Protein AF-A0A7V1LR22-F1 (afdb_monomer)

Sequence (81 aa):
RGLEARRSYVHGIADVLNNCKKYLKDDFDVFLVANDKHNLYPEIADKSGMKIVNQFKRPVLNRTERDRNPYSEIIFHFKSI

pLDDT: mean 90.49, std 11.46, range [57.97, 98.44]

Nearest PDB structures (foldseek):
  4z9e-assembly1_B  TM=6.515E-01  e=1.378E-01  Thermoplasma volcanium GSS1
  3evz-assembly1_A  TM=6.023E-01  e=1.214E-01  Pyrococcus furiosus
  6g57-assembly1_A  TM=6.123E-01  e=2.359E+00  Homo sapiens
  8h27-assembly2_D  TM=4.025E-01  e=3.669E+00  Staphylococcus aureus subsp. aureus NCTC 8325

Solvent-accessible surface area (backbone atoms only — not comparable to full-atom values): 4897 Å² total; per-residue (Å²): 116,72,66,62,53,52,51,53,49,38,51,53,54,16,52,52,49,52,60,52,55,80,77,50,61,88,90,49,82,44,78,48,77,44,70,65,89,77,68,50,63,67,57,25,24,57,72,37,62,28,37,73,79,46,78,44,80,43,79,62,84,89,68,94,61,92,71,84,70,92,47,58,36,36,38,37,33,35,31,73,112

Radius of gyration: 14.37 Å; Cα contacts (8 Å, |Δi|>4): 98; chains: 1; bounding box: 33×20×42 Å

Foldseek 3Di:
DVPVVLVCVLVVLLVVLLVVVVVDDAFDKDKDKADCPPVSVCSSCVSNQKDFPDKDWDWDDDDPDPDPDTDTIIITIITHD

Secondary structure (DSSP, 8-state):
-HHHHHHHHHHHHHHHHHHHHTTSPTT--EEEEE--TT--HHHHHHHTTEEEEEEEEEE----SSS--S--EEEEEEEEE-

Mean predicted aligned error: 4.96 Å

Structure (mmCIF, N/CA/C/O backbone):
data_AF-A0A7V1LR22-F1
#
_entry.id   AF-A0A7V1LR22-F1
#
loop_
_atom_site.group_PDB
_atom_site.id
_atom_site.type_symbol
_atom_site.label_atom_id
_atom_site.label_alt_id
_atom_site.label_comp_id
_atom_site.label_asym_id
_atom_site.label_entity_id
_atom_site.label_seq_id
_atom_site.pdbx_PDB_ins_code
_atom_site.Cartn_x
_atom_site.Cartn_y
_atom_site.Cartn_z
_atom_site.occupancy
_atom_site.B_iso_or_equiv
_atom_site.auth_seq_id
_atom_site.auth_comp_id
_atom_site.auth_asym_id
_atom_site.auth_atom_id
_atom_site.pdbx_PDB_model_num
ATOM 1 N N . ARG A 1 1 ? 20.298 -2.233 -6.843 1.00 57.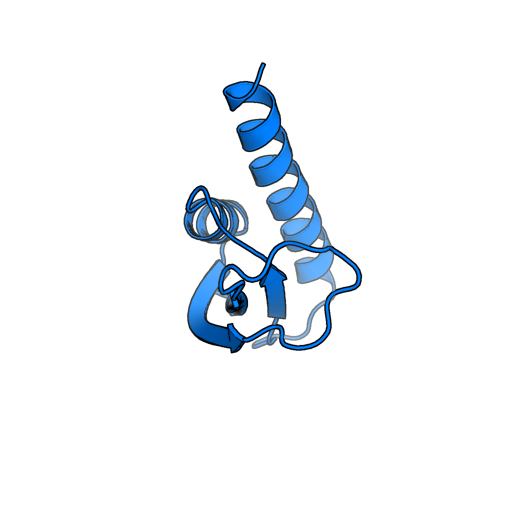97 1 ARG A N 1
ATOM 2 C CA . ARG A 1 1 ? 19.576 -0.954 -7.070 1.00 57.97 1 ARG A CA 1
ATOM 3 C C . ARG A 1 1 ? 18.049 -1.102 -6.999 1.00 57.97 1 ARG A C 1
ATOM 5 O O . ARG A 1 1 ? 17.439 -0.343 -6.268 1.00 57.97 1 ARG A O 1
ATOM 12 N N . GLY A 1 2 ? 17.411 -2.084 -7.656 1.00 86.19 2 GLY A N 1
ATOM 13 C CA . GLY A 1 2 ? 15.939 -2.217 -7.611 1.00 86.19 2 GLY A CA 1
ATOM 14 C C . GLY A 1 2 ? 15.333 -2.627 -6.256 1.00 86.19 2 GLY A C 1
ATOM 15 O O . GLY A 1 2 ? 14.263 -2.145 -5.902 1.00 86.19 2 GLY A O 1
ATOM 16 N N . LEU A 1 3 ? 16.005 -3.490 -5.483 1.00 90.69 3 LEU A N 1
ATOM 17 C CA . LEU A 1 3 ? 15.466 -3.990 -4.208 1.00 90.69 3 LEU A CA 1
ATOM 18 C C . LEU A 1 3 ? 15.427 -2.914 -3.113 1.00 90.69 3 LEU A C 1
ATOM 20 O O . LEU A 1 3 ? 14.404 -2.751 -2.458 1.00 90.69 3 LEU A O 1
ATOM 24 N N . GLU A 1 4 ? 16.517 -2.166 -2.937 1.00 94.06 4 GLU A N 1
ATOM 25 C CA . GLU A 1 4 ? 16.581 -1.074 -1.955 1.00 94.06 4 GLU A CA 1
ATOM 26 C C . GLU A 1 4 ? 15.575 0.030 -2.272 1.00 94.06 4 GLU A C 1
ATOM 28 O O . GLU A 1 4 ? 14.895 0.500 -1.369 1.00 94.06 4 GLU A O 1
ATOM 33 N N . ALA A 1 5 ? 15.405 0.376 -3.553 1.00 94.81 5 ALA A N 1
ATOM 34 C CA . ALA A 1 5 ? 14.397 1.345 -3.972 1.00 94.81 5 ALA A CA 1
ATOM 35 C C . ALA A 1 5 ? 12.973 0.887 -3.609 1.00 94.81 5 ALA A C 1
ATOM 37 O O . ALA A 1 5 ? 12.194 1.675 -3.082 1.00 94.81 5 ALA A O 1
ATOM 38 N N . ARG A 1 6 ? 12.641 -0.396 -3.820 1.00 94.62 6 ARG A N 1
ATOM 39 C CA . ARG A 1 6 ? 11.336 -0.957 -3.419 1.00 94.62 6 ARG A CA 1
ATOM 40 C C . ARG A 1 6 ? 11.148 -0.949 -1.906 1.00 94.62 6 ARG A C 1
ATOM 42 O O . ARG A 1 6 ? 10.082 -0.569 -1.442 1.00 94.62 6 ARG A O 1
ATOM 49 N N . ARG A 1 7 ? 12.176 -1.324 -1.140 1.00 96.44 7 ARG A N 1
ATOM 50 C CA . ARG A 1 7 ? 12.125 -1.273 0.330 1.00 96.44 7 ARG A CA 1
ATOM 51 C C . ARG A 1 7 ? 11.922 0.153 0.826 1.00 96.44 7 ARG A C 1
ATOM 53 O O . ARG A 1 7 ? 11.034 0.391 1.632 1.00 96.44 7 ARG A O 1
ATOM 60 N N . SER A 1 8 ? 12.701 1.100 0.310 1.00 97.25 8 SER A N 1
ATOM 61 C CA . SER A 1 8 ? 12.565 2.518 0.645 1.00 97.25 8 SER A CA 1
ATOM 62 C C . SER A 1 8 ? 11.177 3.053 0.289 1.00 97.25 8 SER A C 1
ATOM 64 O O . SER A 1 8 ? 10.588 3.761 1.097 1.00 97.25 8 SER A O 1
ATOM 66 N N . TYR A 1 9 ? 10.616 2.652 -0.856 1.00 96.81 9 TYR A N 1
ATOM 67 C CA . TYR A 1 9 ? 9.245 2.985 -1.239 1.00 96.81 9 TYR A CA 1
ATOM 68 C C . TYR A 1 9 ? 8.215 2.434 -0.244 1.00 96.81 9 TYR A C 1
ATOM 70 O O . TYR A 1 9 ? 7.394 3.191 0.263 1.00 96.81 9 TYR A O 1
ATOM 78 N N . VAL A 1 10 ? 8.290 1.139 0.083 1.00 98.06 10 VAL A N 1
ATOM 79 C CA . VAL A 1 10 ? 7.391 0.497 1.054 1.00 98.06 10 VAL A CA 1
ATOM 80 C C . VAL A 1 10 ? 7.444 1.209 2.407 1.00 98.06 10 VAL A C 1
ATOM 82 O O . VAL A 1 10 ? 6.403 1.558 2.960 1.00 98.06 10 VAL A O 1
ATOM 85 N N . HIS A 1 11 ? 8.651 1.464 2.916 1.00 98.25 11 HIS A N 1
ATOM 86 C CA . HIS A 1 11 ? 8.846 2.173 4.178 1.00 98.25 11 HIS A CA 1
ATOM 87 C C . HIS A 1 11 ? 8.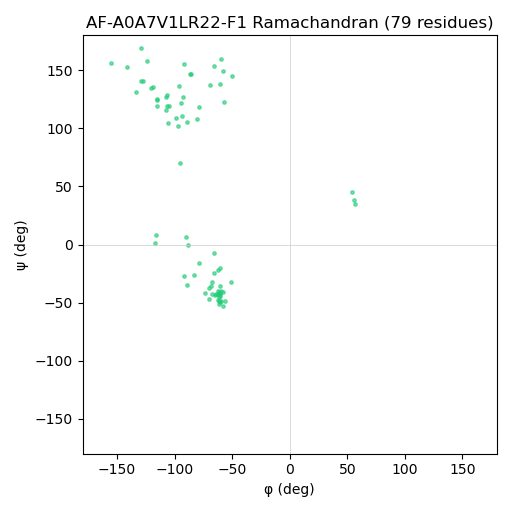296 3.602 4.124 1.00 98.25 11 HIS A C 1
ATOM 89 O O . HIS A 1 11 ? 7.513 3.980 4.989 1.00 98.25 11 HIS A O 1
ATOM 95 N N . GLY A 1 12 ? 8.616 4.362 3.075 1.00 98.38 12 GLY A N 1
ATOM 96 C CA . GLY A 1 12 ? 8.161 5.744 2.937 1.00 98.38 12 GLY A CA 1
ATOM 97 C C . GLY A 1 12 ? 6.637 5.875 2.884 1.00 98.38 12 GLY A C 1
ATOM 98 O O . GLY A 1 12 ? 6.077 6.746 3.544 1.00 98.38 12 GLY A O 1
ATOM 99 N N . ILE A 1 13 ? 5.943 4.994 2.153 1.00 98.19 13 ILE A N 1
ATOM 100 C CA . ILE A 1 13 ? 4.471 5.014 2.121 1.00 98.19 13 ILE A CA 1
ATOM 101 C C . ILE A 1 13 ? 3.889 4.627 3.487 1.00 98.19 13 ILE A C 1
ATOM 103 O O . ILE A 1 13 ? 2.955 5.280 3.955 1.00 98.19 13 ILE A O 1
ATOM 107 N N . ALA A 1 14 ? 4.440 3.604 4.147 1.00 98.19 14 ALA A N 1
ATOM 108 C CA . ALA A 1 14 ? 3.978 3.194 5.471 1.00 98.19 14 ALA A CA 1
ATOM 109 C C . ALA A 1 14 ? 4.143 4.317 6.511 1.00 98.19 14 ALA A C 1
ATOM 111 O O . ALA A 1 14 ? 3.228 4.554 7.300 1.00 98.19 14 ALA A O 1
ATOM 112 N N . ASP A 1 15 ? 5.255 5.053 6.475 1.00 98.44 15 ASP A N 1
ATOM 113 C CA . ASP A 1 15 ? 5.513 6.186 7.370 1.00 98.44 15 ASP A CA 1
ATOM 114 C C . ASP A 1 15 ? 4.508 7.326 7.155 1.00 98.44 15 ASP A C 1
ATOM 116 O O . ASP A 1 15 ? 3.971 7.872 8.124 1.00 98.44 15 ASP A O 1
ATOM 120 N N . VAL A 1 16 ? 4.184 7.642 5.896 1.00 98.12 16 VAL A N 1
ATOM 121 C CA . VAL A 1 16 ? 3.145 8.630 5.562 1.00 98.12 16 VAL A CA 1
ATOM 122 C C . VAL A 1 16 ? 1.791 8.198 6.121 1.00 98.12 16 VAL A C 1
ATOM 1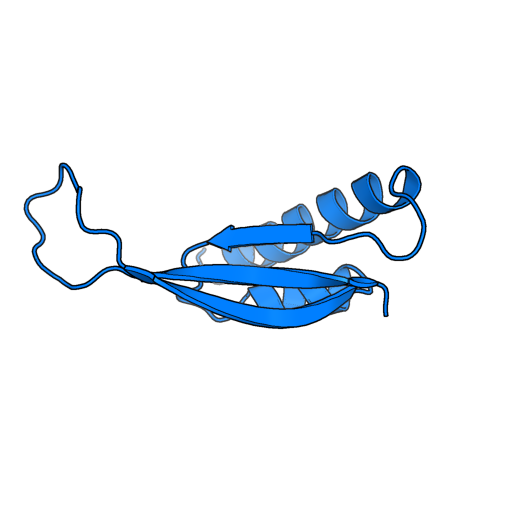24 O O . VAL A 1 16 ? 1.148 8.982 6.817 1.00 98.12 16 VAL A O 1
ATOM 127 N N . LEU A 1 17 ? 1.375 6.948 5.891 1.00 97.62 17 LEU A N 1
ATOM 128 C CA . LEU A 1 17 ? 0.108 6.425 6.417 1.00 97.62 17 LEU A CA 1
ATOM 129 C C . LEU A 1 17 ? 0.077 6.459 7.950 1.00 97.62 17 LEU A C 1
ATOM 131 O O . LEU A 1 17 ? -0.903 6.914 8.541 1.00 97.62 17 LEU A O 1
ATOM 135 N N . ASN A 1 18 ? 1.166 6.051 8.605 1.00 97.19 18 ASN A N 1
ATOM 136 C CA . ASN A 1 18 ? 1.308 6.113 10.058 1.00 97.19 18 ASN A CA 1
ATOM 137 C C . ASN A 1 18 ? 1.202 7.541 10.603 1.00 97.19 18 ASN A C 1
ATOM 139 O O . ASN A 1 18 ? 0.631 7.746 11.676 1.00 97.19 18 ASN A O 1
ATOM 143 N N . ASN A 1 19 ? 1.701 8.532 9.866 1.00 97.62 19 ASN A N 1
ATOM 144 C CA . ASN A 1 19 ? 1.553 9.929 10.243 1.00 97.62 19 ASN A CA 1
ATOM 145 C C . ASN A 1 19 ? 0.126 10.451 10.017 1.00 97.62 19 ASN A C 1
ATOM 147 O O . ASN A 1 19 ? -0.409 11.136 10.887 1.00 97.62 19 ASN A O 1
ATOM 151 N N . CYS A 1 20 ? -0.512 10.093 8.899 1.00 96.81 20 CYS A N 1
ATOM 152 C CA . CYS A 1 20 ? -1.888 10.483 8.592 1.00 96.81 20 CYS A CA 1
ATOM 153 C C . CYS A 1 20 ? -2.887 9.944 9.621 1.00 96.81 20 CYS A C 1
ATOM 155 O O . CYS A 1 20 ? -3.725 10.707 10.096 1.00 96.81 20 CYS A O 1
ATOM 157 N N . LYS A 1 21 ? -2.772 8.665 10.012 1.00 94.00 21 LYS A N 1
ATOM 158 C CA . LYS A 1 21 ? -3.707 7.991 10.936 1.00 94.00 21 LYS A CA 1
ATOM 159 C C . LYS A 1 21 ? -3.966 8.752 12.236 1.00 94.00 21 LYS A C 1
ATOM 161 O O . LYS A 1 21 ? -5.075 8.692 12.745 1.00 94.00 21 LYS A O 1
ATOM 166 N N . LYS A 1 22 ? -2.976 9.490 12.751 1.00 94.75 22 LYS A N 1
ATOM 167 C CA . LYS A 1 22 ? -3.088 10.283 13.991 1.00 94.75 22 LYS A CA 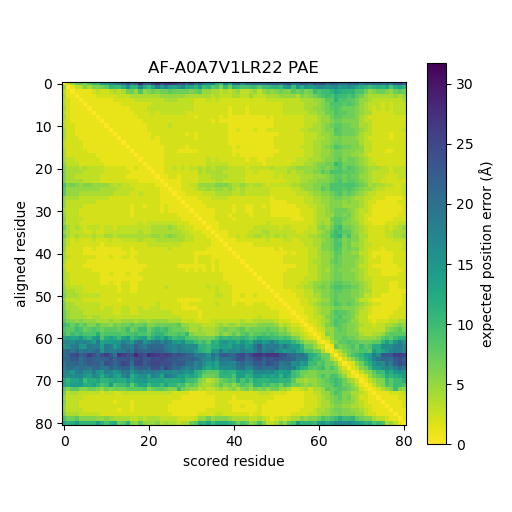1
ATOM 168 C C . LYS A 1 22 ? -4.172 11.364 13.930 1.00 94.75 22 LYS A C 1
ATOM 170 O O . LYS A 1 22 ? -4.591 11.859 14.969 1.00 94.75 22 LYS A O 1
ATOM 175 N N . TYR A 1 23 ? -4.578 11.748 12.722 1.00 96.50 23 TYR A N 1
ATOM 176 C CA . TYR A 1 23 ? -5.527 12.826 12.459 1.00 96.50 23 TYR A CA 1
ATOM 177 C C . TYR A 1 23 ? -6.808 12.335 11.778 1.00 96.50 23 TYR A C 1
ATOM 179 O O . TYR A 1 23 ? -7.677 13.144 11.456 1.00 96.50 23 TYR A O 1
ATOM 187 N N . LEU A 1 24 ? -6.927 11.029 11.524 1.00 95.56 24 LEU A N 1
ATOM 188 C CA . LEU A 1 24 ? -8.133 10.442 10.952 1.00 95.56 24 LEU A CA 1
ATOM 189 C C . LEU A 1 24 ? -9.116 10.097 12.073 1.00 95.56 24 LEU A C 1
ATOM 191 O O . LEU A 1 24 ? -8.715 9.735 13.177 1.00 95.56 24 LEU A O 1
ATOM 195 N N . LYS A 1 25 ? -10.412 10.206 11.777 1.00 95.69 25 LYS A N 1
ATOM 196 C CA . LYS A 1 25 ? -11.471 9.727 12.670 1.00 95.69 25 LYS A CA 1
ATOM 197 C C . LYS A 1 25 ? -11.405 8.201 12.784 1.00 95.69 25 LYS A C 1
ATOM 199 O O . LYS A 1 25 ? -10.975 7.538 11.842 1.00 95.69 25 LYS A O 1
ATOM 204 N N . ASP A 1 26 ? -11.889 7.655 13.894 1.00 93.50 26 ASP A N 1
ATOM 205 C CA . ASP A 1 26 ? -12.147 6.219 14.017 1.00 93.50 26 ASP A CA 1
ATOM 206 C C . ASP A 1 26 ? -12.983 5.692 12.836 1.00 93.50 26 ASP A C 1
ATOM 208 O O . ASP A 1 26 ? -13.858 6.394 12.319 1.00 93.50 26 ASP A O 1
ATOM 212 N N . ASP A 1 27 ? -12.691 4.454 12.420 1.00 94.44 27 ASP A N 1
ATOM 213 C CA . ASP A 1 27 ? -13.295 3.782 11.257 1.00 94.44 27 ASP A CA 1
ATOM 214 C C . ASP A 1 27 ? -13.137 4.547 9.924 1.00 94.44 27 ASP A C 1
ATOM 216 O O . ASP A 1 27 ? -14.001 4.526 9.050 1.00 94.44 27 ASP A O 1
ATOM 220 N N . PHE A 1 28 ? -12.006 5.228 9.732 1.00 96.75 28 PHE A N 1
ATOM 221 C CA . PHE A 1 28 ? -11.695 5.898 8.468 1.00 96.75 28 PHE A CA 1
ATOM 222 C C . PHE A 1 28 ? -11.652 4.933 7.270 1.00 96.75 28 PHE A C 1
ATOM 224 O O . PHE A 1 28 ? -11.389 3.739 7.410 1.00 96.75 28 PHE A O 1
ATOM 231 N N . ASP A 1 29 ? -11.804 5.478 6.065 1.00 97.38 29 ASP A N 1
ATOM 232 C CA . ASP A 1 29 ? -11.574 4.779 4.799 1.00 97.38 29 ASP A CA 1
ATOM 233 C C . ASP A 1 29 ? -10.396 5.441 4.073 1.00 97.38 29 ASP A C 1
ATOM 235 O O . ASP A 1 29 ? -10.406 6.648 3.819 1.00 97.38 29 ASP A O 1
ATOM 239 N N . VAL A 1 30 ? -9.371 4.661 3.723 1.00 97.69 30 VAL A N 1
ATOM 240 C CA . VAL A 1 30 ? -8.240 5.142 2.918 1.00 97.69 30 VAL A CA 1
ATOM 241 C C . VAL A 1 30 ? -8.235 4.411 1.582 1.00 97.69 30 VAL A C 1
ATOM 243 O O . VAL A 1 30 ? -8.095 3.192 1.531 1.00 97.69 30 VAL A O 1
ATOM 246 N N . PHE A 1 31 ? -8.358 5.159 0.486 1.00 97.44 31 PHE A N 1
ATOM 247 C CA . PHE A 1 31 ? -8.286 4.617 -0.870 1.00 97.44 31 PHE A CA 1
ATOM 248 C C . PHE A 1 31 ? -6.967 5.016 -1.528 1.00 97.44 31 PHE A C 1
ATOM 250 O O . PHE A 1 31 ? -6.724 6.195 -1.779 1.00 97.44 31 PHE A O 1
ATOM 257 N N . LEU A 1 32 ? -6.123 4.030 -1.829 1.00 96.56 32 LEU A N 1
ATOM 258 C CA . LEU A 1 32 ? -4.872 4.230 -2.561 1.00 96.56 32 LEU A CA 1
ATOM 259 C C . LEU A 1 32 ? -5.014 3.671 -3.972 1.00 96.56 32 LEU A C 1
ATOM 261 O O . LEU A 1 32 ? -5.373 2.510 -4.146 1.00 96.56 32 LEU A O 1
ATOM 265 N N . VAL A 1 33 ? -4.718 4.488 -4.981 1.00 94.94 33 VAL A N 1
ATOM 266 C CA . VAL A 1 33 ? -4.747 4.075 -6.389 1.00 94.94 33 VAL A CA 1
ATOM 267 C C . VAL A 1 33 ? -3.320 3.908 -6.876 1.00 94.94 33 VAL A C 1
ATOM 269 O O . VAL A 1 33 ? -2.551 4.867 -6.863 1.00 94.94 33 VAL A O 1
ATOM 272 N N . ALA A 1 34 ? -2.959 2.698 -7.294 1.00 93.56 34 ALA A N 1
ATOM 273 C CA . ALA A 1 34 ? -1.617 2.420 -7.783 1.00 93.56 34 ALA A CA 1
ATOM 274 C C . ALA A 1 34 ? -1.560 1.224 -8.728 1.00 93.56 34 ALA A C 1
ATOM 276 O O . ALA A 1 34 ? -2.380 0.308 -8.673 1.00 93.56 34 ALA A O 1
ATOM 277 N N . ASN A 1 35 ? -0.535 1.199 -9.576 1.00 90.25 35 ASN A N 1
ATOM 278 C CA . ASN A 1 35 ? -0.151 -0.010 -10.287 1.00 90.25 35 ASN A CA 1
ATOM 279 C C . ASN A 1 35 ? 0.848 -0.800 -9.440 1.00 90.25 35 ASN A C 1
ATOM 281 O O . ASN A 1 35 ? 2.017 -0.431 -9.331 1.00 90.25 35 ASN A O 1
ATOM 285 N N . ASP A 1 36 ? 0.387 -1.896 -8.845 1.00 92.44 36 ASP A N 1
ATOM 286 C CA . ASP A 1 36 ? 1.229 -2.716 -7.980 1.00 92.44 36 ASP A CA 1
ATOM 287 C C . ASP A 1 36 ? 1.870 -3.893 -8.726 1.00 92.44 36 ASP A C 1
ATOM 289 O O . ASP A 1 36 ? 1.539 -5.061 -8.530 1.00 92.44 36 ASP A O 1
ATOM 293 N N . LYS A 1 37 ? 2.827 -3.585 -9.605 1.00 90.06 37 LYS A N 1
ATOM 294 C CA . LYS A 1 37 ? 3.561 -4.601 -10.381 1.00 90.06 37 LYS A CA 1
ATOM 295 C C . LYS A 1 37 ? 4.368 -5.579 -9.512 1.00 90.06 37 LYS A C 1
ATOM 297 O O . LYS A 1 37 ? 4.732 -6.656 -9.982 1.00 90.06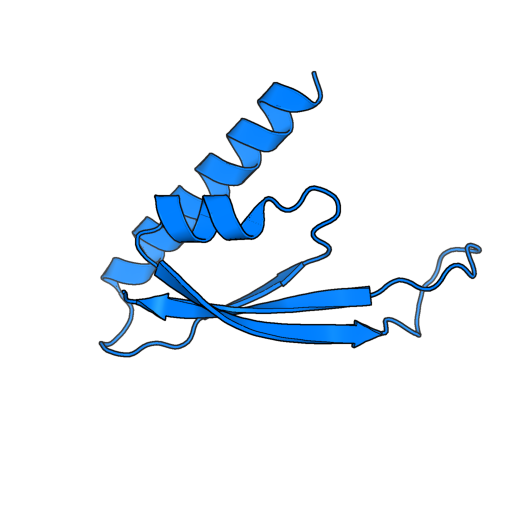 37 LYS A O 1
ATOM 302 N N . HIS A 1 38 ? 4.710 -5.195 -8.284 1.00 92.88 38 HIS A N 1
ATOM 303 C CA . HIS A 1 38 ? 5.614 -5.947 -7.410 1.00 92.88 38 HIS A CA 1
ATOM 304 C C . HIS A 1 38 ? 4.949 -6.475 -6.137 1.00 92.88 38 HIS A C 1
ATOM 306 O O . HIS A 1 38 ? 5.655 -7.023 -5.295 1.00 92.88 38 HIS A O 1
ATOM 312 N N . ASN A 1 39 ? 3.623 -6.360 -6.026 1.00 94.81 39 ASN A N 1
ATOM 313 C CA . ASN A 1 39 ? 2.847 -6.785 -4.863 1.00 94.81 39 ASN A CA 1
ATOM 314 C C . ASN A 1 39 ? 3.362 -6.170 -3.543 1.00 94.81 39 ASN A C 1
ATOM 316 O O . ASN A 1 39 ? 3.559 -6.870 -2.552 1.00 94.81 39 ASN A O 1
ATOM 320 N N . LEU A 1 40 ? 3.647 -4.866 -3.556 1.00 96.94 40 LEU A N 1
ATOM 321 C CA . LEU A 1 40 ? 4.203 -4.110 -2.430 1.00 96.94 40 LEU A CA 1
ATOM 322 C C . LEU A 1 40 ? 3.131 -3.650 -1.435 1.00 96.94 40 LEU A C 1
ATOM 324 O O . LEU A 1 40 ? 3.430 -3.440 -0.261 1.00 96.94 40 LEU A O 1
ATOM 328 N N . TYR A 1 41 ? 1.884 -3.476 -1.878 1.00 97.31 41 TYR A N 1
ATOM 329 C CA . TYR A 1 41 ? 0.827 -2.899 -1.044 1.00 97.31 41 TYR A CA 1
ATOM 330 C C . TYR A 1 41 ? 0.392 -3.772 0.143 1.00 97.31 41 TYR A C 1
ATOM 332 O O . TYR A 1 41 ? 0.086 -3.196 1.189 1.00 97.31 41 TYR A O 1
ATOM 340 N N . PRO A 1 42 ? 0.419 -5.118 0.068 1.00 97.44 42 PRO A N 1
ATOM 341 C CA . PRO A 1 42 ? 0.239 -5.955 1.253 1.00 97.44 42 PRO A CA 1
ATOM 342 C C . PRO A 1 42 ? 1.276 -5.680 2.353 1.00 97.44 42 PRO A C 1
ATOM 344 O O . PRO A 1 42 ? 0.913 -5.590 3.521 1.00 97.44 42 PRO A O 1
ATOM 347 N N . GLU A 1 43 ? 2.549 -5.478 1.993 1.00 98.06 43 GLU A N 1
ATOM 348 C CA . GLU A 1 43 ? 3.612 -5.160 2.961 1.00 98.06 43 GLU A CA 1
ATOM 349 C C . GLU A 1 43 ? 3.442 -3.746 3.544 1.00 98.06 43 GLU A C 1
ATOM 351 O O . GLU A 1 43 ? 3.668 -3.522 4.732 1.00 98.06 43 GLU A O 1
ATOM 356 N N . ILE A 1 44 ? 3.000 -2.786 2.725 1.00 98.38 44 ILE A N 1
ATOM 357 C CA . ILE A 1 44 ? 2.672 -1.428 3.183 1.00 98.38 44 ILE A CA 1
ATOM 358 C C . ILE A 1 44 ? 1.518 -1.460 4.195 1.00 98.38 44 ILE A C 1
ATOM 360 O O . ILE A 1 44 ? 1.581 -0.761 5.206 1.00 98.38 44 ILE A O 1
ATOM 364 N N . ALA A 1 45 ? 0.474 -2.259 3.950 1.00 97.69 45 ALA A N 1
ATOM 365 C CA . ALA A 1 45 ? -0.653 -2.419 4.872 1.00 97.69 45 ALA A CA 1
ATOM 366 C C . ALA A 1 45 ? -0.200 -2.952 6.234 1.00 97.69 45 ALA A C 1
ATOM 368 O O . ALA A 1 45 ? -0.483 -2.328 7.255 1.00 97.69 45 ALA A O 1
ATOM 369 N N . ASP A 1 46 ? 0.599 -4.018 6.230 1.00 97.69 46 ASP A N 1
ATOM 370 C CA . ASP A 1 46 ? 1.166 -4.604 7.444 1.00 97.69 46 ASP A CA 1
ATOM 371 C C . ASP A 1 46 ? 2.002 -3.584 8.243 1.00 97.69 46 ASP A C 1
ATOM 373 O O . ASP A 1 46 ? 1.708 -3.292 9.403 1.00 97.69 46 ASP A O 1
ATOM 377 N N . LYS A 1 47 ? 2.970 -2.921 7.594 1.00 97.69 47 LYS A N 1
ATOM 378 C CA . LYS A 1 47 ? 3.838 -1.916 8.244 1.00 97.69 47 LYS A CA 1
ATOM 379 C C . LYS A 1 47 ? 3.101 -0.661 8.709 1.00 97.69 47 LYS A C 1
ATOM 381 O O . LYS A 1 47 ? 3.573 0.041 9.606 1.00 97.69 47 LYS A O 1
ATOM 386 N N . SER A 1 48 ? 1.967 -0.347 8.091 1.00 97.25 48 SER A N 1
ATOM 387 C CA . SER A 1 48 ? 1.106 0.755 8.512 1.00 97.25 48 SER A CA 1
ATOM 388 C C . SER A 1 48 ? 0.052 0.323 9.529 1.00 97.25 48 SER A C 1
ATOM 390 O O . SER A 1 48 ? -0.777 1.147 9.894 1.00 97.25 48 SER A O 1
ATOM 392 N N . GLY A 1 49 ? 0.057 -0.917 10.037 1.00 95.94 49 GLY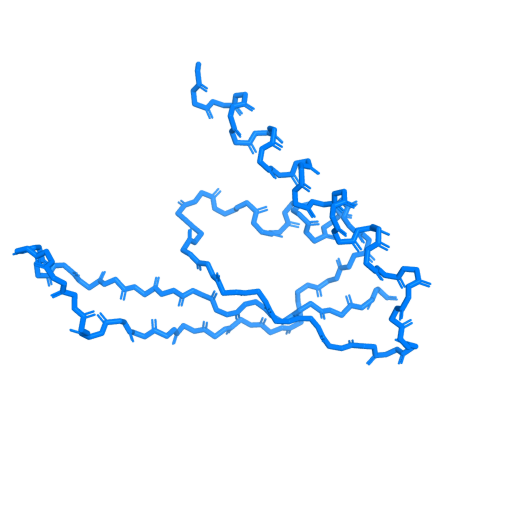 A N 1
ATOM 393 C CA . GLY A 1 49 ? -0.941 -1.389 11.007 1.00 95.94 49 GLY A CA 1
ATOM 394 C C . GLY A 1 49 ? -2.375 -1.231 10.490 1.00 95.94 49 GLY A C 1
ATOM 395 O O . GLY A 1 49 ? -3.266 -0.797 11.220 1.00 95.94 49 GLY A O 1
ATOM 396 N N . MET A 1 50 ? -2.564 -1.484 9.199 1.00 96.81 50 MET A N 1
ATOM 397 C CA . MET A 1 50 ? -3.826 -1.381 8.475 1.00 96.81 50 MET A CA 1
ATOM 398 C C . MET A 1 50 ? -4.063 -2.683 7.710 1.00 96.81 50 MET A C 1
ATOM 400 O O . MET A 1 50 ? -3.177 -3.522 7.564 1.00 96.81 50 MET A O 1
ATOM 404 N N . LYS A 1 51 ? -5.271 -2.851 7.182 1.00 97.62 51 LYS A N 1
ATOM 405 C CA . LYS A 1 51 ? -5.633 -4.003 6.353 1.00 97.62 51 LYS A CA 1
ATOM 406 C C . LYS A 1 51 ? -6.288 -3.552 5.060 1.00 97.62 51 LYS A C 1
ATOM 408 O O . LYS A 1 51 ? -7.100 -2.629 5.058 1.00 97.62 51 LYS A O 1
ATOM 413 N N . ILE A 1 52 ? -5.955 -4.234 3.968 1.00 98.12 52 ILE A N 1
ATOM 414 C CA . ILE A 1 52 ? -6.648 -4.079 2.689 1.00 98.12 52 ILE A CA 1
ATOM 415 C C . ILE A 1 52 ? -7.921 -4.918 2.763 1.00 98.12 52 ILE A C 1
ATOM 417 O O . ILE A 1 52 ? -7.849 -6.144 2.743 1.00 98.12 52 ILE A O 1
ATOM 421 N N . VAL A 1 53 ? -9.079 -4.268 2.859 1.00 98.00 53 VAL A N 1
ATOM 422 C CA . VAL A 1 53 ? -10.375 -4.961 2.956 1.00 98.00 53 VAL A CA 1
ATOM 423 C C . VAL A 1 53 ? -11.024 -5.186 1.596 1.00 98.00 53 VAL A C 1
ATOM 425 O O . VAL A 1 53 ? -11.760 -6.148 1.436 1.00 98.00 53 VAL A O 1
ATOM 428 N N . ASN A 1 54 ? -10.728 -4.336 0.605 1.00 97.69 54 ASN A N 1
ATOM 429 C CA . ASN A 1 54 ? -11.188 -4.498 -0.775 1.00 97.69 54 ASN A CA 1
ATOM 430 C C . ASN A 1 54 ? -10.093 -4.099 -1.771 1.00 97.69 54 ASN A C 1
ATOM 432 O O . ASN A 1 54 ? -9.258 -3.236 -1.487 1.00 97.69 54 ASN A O 1
ATOM 436 N N . GLN A 1 55 ? -10.138 -4.693 -2.964 1.00 96.69 55 GLN A N 1
ATOM 437 C CA . GLN A 1 55 ? -9.315 -4.304 -4.108 1.00 96.69 55 GLN A CA 1
ATOM 438 C C . GLN A 1 55 ? -10.181 -4.209 -5.359 1.00 96.69 55 GLN A C 1
ATOM 440 O O . GLN A 1 55 ? -10.914 -5.142 -5.686 1.00 96.69 55 GLN A O 1
ATOM 445 N N . PHE A 1 56 ? -10.057 -3.105 -6.088 1.00 94.56 56 PHE A N 1
ATOM 446 C CA . PHE A 1 56 ? -10.789 -2.883 -7.332 1.00 94.56 56 PHE A CA 1
ATOM 447 C C . PHE A 1 56 ? -9.805 -2.675 -8.474 1.00 94.56 56 PHE A C 1
ATOM 449 O O . PHE A 1 56 ? -8.852 -1.914 -8.337 1.00 94.56 56 PHE A O 1
ATOM 456 N N . LYS A 1 57 ? -10.029 -3.321 -9.619 1.00 90.69 57 LYS A N 1
ATOM 457 C CA . LYS A 1 57 ? -9.220 -3.092 -10.821 1.00 90.69 57 LYS A CA 1
ATOM 458 C C . LYS A 1 57 ? -9.909 -2.058 -11.697 1.00 90.69 57 LYS A C 1
ATOM 460 O O . LYS A 1 57 ? -11.038 -2.276 -12.130 1.00 90.69 57 LYS A O 1
ATOM 465 N N . ARG A 1 58 ? -9.221 -0.954 -11.981 1.00 87.69 58 ARG A N 1
ATOM 466 C CA . ARG A 1 58 ? -9.704 0.091 -12.886 1.00 87.69 58 ARG A CA 1
ATOM 467 C C . ARG A 1 58 ? -8.930 0.034 -14.206 1.00 87.69 58 ARG A C 1
ATOM 469 O O . ARG A 1 58 ? -7.712 0.226 -14.185 1.00 87.69 58 ARG A O 1
ATOM 476 N N . PRO A 1 59 ? -9.591 -0.202 -15.352 1.00 84.06 59 PRO A N 1
ATOM 477 C CA . PRO A 1 59 ? -8.938 -0.090 -16.652 1.00 84.06 59 PRO A CA 1
ATOM 478 C C . PRO A 1 59 ? -8.618 1.379 -16.964 1.00 84.06 59 PRO A C 1
ATOM 480 O O . PRO A 1 59 ? -9.453 2.257 -16.752 1.00 84.06 59 PRO A O 1
ATOM 483 N N . VAL A 1 60 ? -7.422 1.653 -17.492 1.00 78.50 60 VAL A N 1
ATOM 484 C CA . VAL A 1 60 ? -7.028 2.998 -17.943 1.00 78.50 60 VAL A CA 1
ATOM 485 C C . VAL A 1 60 ? -7.046 3.046 -19.470 1.00 78.50 60 VAL A C 1
ATOM 487 O O . VAL A 1 60 ? -6.165 2.494 -20.139 1.00 78.50 60 VAL A O 1
ATOM 490 N N . LEU A 1 61 ? -8.082 3.699 -20.005 1.00 71.31 61 LEU A N 1
ATOM 491 C CA . LEU A 1 61 ? -8.380 3.758 -21.441 1.00 71.31 61 LEU A CA 1
ATOM 492 C C . LEU A 1 61 ? -7.691 4.933 -22.154 1.00 71.31 61 LEU A C 1
ATOM 494 O O . LEU A 1 61 ? -7.257 4.779 -23.290 1.00 71.31 61 LEU A O 1
ATOM 498 N N . ASN A 1 62 ? -7.538 6.079 -21.482 1.00 68.50 62 ASN A N 1
ATOM 499 C CA . ASN A 1 62 ? -6.925 7.277 -22.060 1.00 68.50 62 ASN A CA 1
ATOM 500 C C . ASN A 1 62 ? -5.453 7.365 -21.660 1.00 68.50 62 ASN A C 1
ATOM 502 O O . ASN A 1 62 ? -5.132 7.751 -20.536 1.00 68.50 62 ASN A O 1
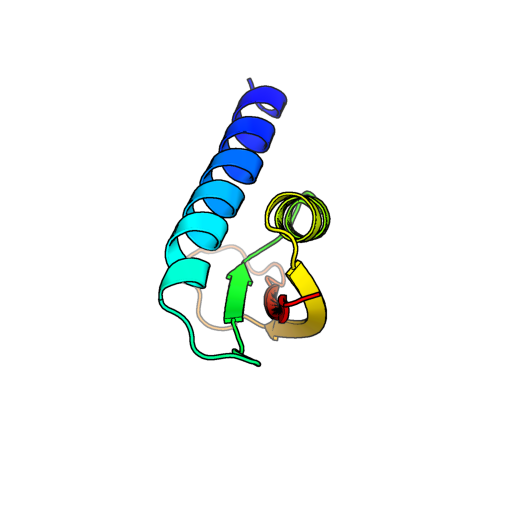ATOM 506 N N . ARG A 1 63 ? -4.562 7.004 -22.584 1.00 67.12 63 ARG A N 1
ATOM 507 C CA . ARG A 1 63 ? -3.111 7.141 -22.426 1.00 67.12 63 ARG A CA 1
ATOM 508 C C . ARG A 1 63 ? -2.525 7.892 -23.618 1.00 67.12 63 ARG A C 1
ATOM 510 O O . ARG A 1 63 ? -2.960 7.703 -24.748 1.00 67.12 63 ARG A O 1
ATOM 517 N N . THR A 1 64 ? -1.552 8.755 -23.343 1.00 65.31 64 THR A N 1
ATOM 518 C CA . THR A 1 64 ? -0.787 9.526 -24.338 1.00 65.31 64 THR A CA 1
ATOM 519 C C . THR A 1 64 ? 0.304 8.696 -25.026 1.00 65.31 64 THR A C 1
ATOM 521 O O . THR A 1 64 ? 0.807 9.100 -26.072 1.00 65.31 64 THR A O 1
ATOM 524 N N . GLU A 1 65 ? 0.675 7.537 -24.471 1.00 61.03 65 GLU A N 1
ATOM 525 C CA . GLU A 1 65 ? 1.729 6.670 -25.007 1.00 61.03 65 GLU A CA 1
ATOM 526 C C . GLU A 1 65 ? 1.220 5.702 -26.088 1.00 61.03 65 GLU A C 1
ATOM 528 O O . GLU A 1 65 ? 0.101 5.199 -26.030 1.00 61.03 65 GLU A O 1
ATOM 533 N N . ARG A 1 66 ? 2.081 5.402 -27.072 1.00 59.22 66 ARG A N 1
ATOM 534 C CA . ARG A 1 66 ? 1.804 4.505 -28.215 1.00 59.22 66 ARG A CA 1
ATOM 535 C C . ARG A 1 66 ? 1.583 3.031 -27.826 1.00 59.22 66 ARG A C 1
ATOM 537 O O . ARG A 1 66 ? 1.241 2.237 -28.703 1.00 59.22 66 ARG A O 1
ATOM 544 N N . ASP A 1 67 ? 1.799 2.657 -26.564 1.00 62.28 67 ASP A N 1
ATOM 545 C CA . ASP A 1 67 ? 1.649 1.279 -26.093 1.00 62.28 67 ASP A CA 1
ATOM 546 C C . ASP A 1 67 ? 0.168 0.927 -25.867 1.00 62.28 67 ASP A C 1
ATOM 548 O O . ASP A 1 67 ? -0.532 1.527 -25.050 1.00 62.28 67 ASP A O 1
ATOM 552 N N . ARG A 1 68 ? -0.313 -0.068 -26.620 1.00 64.62 68 ARG A N 1
ATOM 553 C CA . ARG A 1 68 ? -1.704 -0.548 -26.600 1.00 64.62 68 ARG A CA 1
ATOM 554 C C . ARG A 1 68 ? -1.949 -1.638 -25.555 1.00 64.62 68 ARG A C 1
ATOM 556 O O . ARG A 1 68 ? -3.078 -2.115 -25.447 1.00 64.62 68 ARG A O 1
ATOM 563 N N . ASN A 1 69 ? -0.930 -2.049 -24.795 1.00 70.31 69 ASN A N 1
ATOM 564 C CA . ASN A 1 69 ? -1.098 -3.077 -23.772 1.00 70.31 69 ASN A CA 1
ATOM 565 C C . ASN A 1 69 ? -2.118 -2.642 -22.701 1.00 70.31 69 ASN A C 1
ATOM 567 O O . ASN A 1 69 ? -2.082 -1.487 -22.252 1.00 70.31 69 ASN A O 1
ATOM 571 N N . PRO A 1 70 ? -3.017 -3.538 -22.246 1.00 64.75 70 PRO A N 1
ATOM 572 C CA . PRO A 1 70 ? -3.942 -3.244 -21.157 1.00 64.75 70 PRO A CA 1
ATOM 573 C C . PRO A 1 70 ? -3.178 -2.834 -19.891 1.00 64.75 70 PRO A C 1
ATOM 575 O O . PRO A 1 70 ? -2.349 -3.585 -19.385 1.00 64.75 70 PRO A O 1
ATOM 578 N N . TYR A 1 71 ? -3.460 -1.640 -19.371 1.00 70.62 71 TYR A N 1
ATOM 579 C CA . TYR A 1 71 ? -2.960 -1.159 -18.087 1.00 70.62 71 TYR A CA 1
ATOM 580 C C . TYR A 1 71 ? -4.150 -0.987 -17.170 1.00 70.62 71 TYR A C 1
ATOM 582 O O . TYR A 1 71 ? -5.127 -0.302 -17.494 1.00 70.62 71 TYR A O 1
ATOM 590 N N . SER A 1 72 ? -4.056 -1.642 -16.028 1.00 74.44 72 SER A N 1
ATOM 591 C CA . SER A 1 72 ? -5.008 -1.506 -14.948 1.00 74.44 72 SER A CA 1
ATOM 592 C C . SER A 1 72 ? -4.285 -0.979 -13.725 1.00 74.44 72 SER A C 1
ATOM 594 O O . SER A 1 72 ? -3.210 -1.469 -13.369 1.00 74.44 72 SER A O 1
ATOM 596 N N . GLU A 1 73 ? -4.905 -0.014 -13.069 1.00 87.44 73 GLU A N 1
ATOM 597 C CA . GLU A 1 73 ? -4.550 0.364 -11.707 1.00 87.44 73 GLU A CA 1
ATOM 598 C C . GLU A 1 73 ? -5.408 -0.438 -10.736 1.00 87.44 73 GLU A C 1
ATOM 600 O O . GLU A 1 73 ? -6.505 -0.897 -11.075 1.00 87.44 73 GLU A O 1
ATOM 605 N N . ILE A 1 74 ? -4.896 -0.608 -9.526 1.00 94.25 74 ILE A N 1
ATOM 606 C CA . ILE A 1 74 ? -5.614 -1.209 -8.416 1.00 94.25 74 ILE A CA 1
ATOM 607 C C . ILE A 1 74 ? -5.975 -0.081 -7.453 1.00 94.25 74 ILE A C 1
ATOM 609 O O . ILE A 1 74 ? -5.127 0.726 -7.076 1.00 94.25 74 ILE A O 1
ATOM 613 N N . ILE A 1 75 ? -7.246 -0.017 -7.078 1.00 96.75 75 ILE A N 1
ATOM 614 C CA . ILE A 1 75 ? -7.730 0.800 -5.973 1.00 96.75 75 ILE A CA 1
ATOM 615 C C . ILE A 1 75 ? -7.736 -0.106 -4.748 1.00 96.75 75 ILE A C 1
ATOM 617 O O . ILE A 1 75 ? -8.531 -1.044 -4.671 1.00 96.75 75 ILE A O 1
ATOM 621 N N . PHE A 1 76 ? -6.842 0.160 -3.808 1.00 97.94 76 PHE A N 1
ATOM 622 C CA . PHE A 1 76 ? -6.779 -0.530 -2.533 1.00 97.94 76 PHE A CA 1
ATOM 623 C C . PHE A 1 76 ? -7.597 0.228 -1.499 1.00 97.94 76 PHE A C 1
ATOM 625 O O . PHE A 1 76 ? -7.368 1.418 -1.283 1.00 97.94 76 PHE A O 1
ATOM 632 N N . HIS A 1 77 ? -8.518 -0.467 -0.840 1.00 98.25 77 HIS A N 1
ATOM 633 C CA . HIS A 1 77 ? -9.268 0.072 0.283 1.00 98.25 77 HIS A CA 1
ATOM 634 C C . HIS A 1 77 ? -8.642 -0.399 1.596 1.00 98.25 77 HIS A C 1
ATOM 636 O O . HIS A 1 77 ? -8.728 -1.579 1.942 1.00 98.25 77 HIS A O 1
ATOM 642 N N . PHE A 1 78 ? -8.011 0.529 2.306 1.00 98.12 78 PHE A N 1
ATOM 643 C CA . PHE A 1 78 ? -7.386 0.325 3.601 1.00 98.12 78 PHE A CA 1
ATOM 644 C C . PHE A 1 78 ? -8.329 0.746 4.736 1.00 98.12 78 PHE A C 1
ATOM 646 O O . PHE A 1 78 ? -8.908 1.833 4.700 1.00 98.12 78 PHE A O 1
ATOM 653 N N . LYS A 1 79 ? -8.396 -0.089 5.774 1.00 97.56 79 LYS A N 1
ATOM 654 C CA . LYS A 1 79 ? -9.056 0.172 7.064 1.00 97.56 79 LYS A CA 1
ATOM 655 C C . LYS A 1 79 ? -8.054 -0.011 8.203 1.00 97.56 79 LYS A C 1
ATOM 657 O O . LYS A 1 79 ? -7.052 -0.714 8.035 1.00 97.56 79 LYS A O 1
ATOM 662 N N . SER A 1 80 ? -8.322 0.591 9.362 1.00 92.94 80 SER A N 1
ATOM 663 C CA . SER A 1 80 ? -7.626 0.216 10.598 1.00 92.94 80 SER A CA 1
ATOM 664 C C . SER A 1 80 ? -7.842 -1.274 10.894 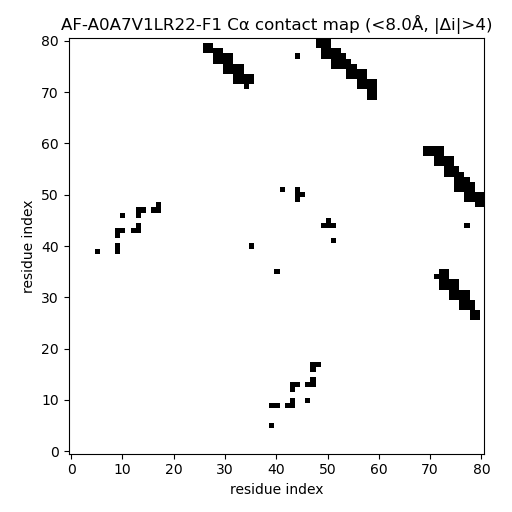1.00 92.94 80 SER A C 1
ATOM 666 O O . SER A 1 80 ? -8.861 -1.853 10.495 1.00 92.94 80 SER A O 1
ATOM 668 N N . ILE A 1 81 ? -6.860 -1.908 11.540 1.00 87.56 81 ILE A N 1
ATOM 669 C CA . ILE A 1 81 ? -6.993 -3.298 11.999 1.00 87.5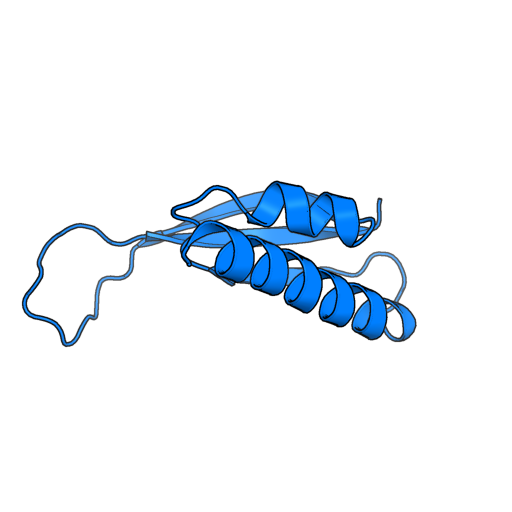6 81 ILE A CA 1
ATOM 670 C C . ILE A 1 81 ? -8.107 -3.398 13.032 1.00 87.56 81 ILE A C 1
ATOM 672 O O . ILE A 1 81 ? -8.133 -2.553 13.952 1.00 87.56 81 ILE A O 1
#